Protein AF-A0A0C9RWZ1-F1 (afdb_monomer)

Structure (mmCIF, N/CA/C/O backbone):
data_AF-A0A0C9RWZ1-F1
#
_entry.id   AF-A0A0C9RWZ1-F1
#
loop_
_atom_site.group_PDB
_atom_site.id
_atom_site.type_symbol
_atom_site.label_atom_id
_atom_site.label_alt_id
_atom_site.label_comp_id
_atom_site.label_asym_id
_atom_site.label_entity_id
_atom_site.label_seq_id
_atom_site.pdbx_PDB_ins_code
_atom_site.Cartn_x
_atom_site.Cartn_y
_atom_site.Cartn_z
_atom_site.occupancy
_atom_site.B_iso_or_equiv
_atom_site.auth_seq_id
_atom_site.auth_comp_id
_atom_site.auth_asym_id
_atom_site.auth_atom_id
_atom_site.pdbx_PDB_model_num
ATOM 1 N N . MET A 1 1 ? 50.148 -58.249 26.134 1.00 42.62 1 MET A N 1
ATOM 2 C CA . MET A 1 1 ? 51.055 -57.182 25.662 1.00 42.62 1 MET A CA 1
ATOM 3 C C . MET A 1 1 ? 50.246 -56.204 24.824 1.00 42.62 1 MET A C 1
ATOM 5 O O . MET A 1 1 ? 49.734 -56.601 23.789 1.00 42.62 1 MET A O 1
ATOM 9 N N . LEU A 1 2 ? 50.064 -54.979 25.325 1.00 49.41 2 LEU A N 1
ATOM 10 C CA . LEU A 1 2 ? 49.638 -53.802 24.549 1.00 49.41 2 LEU A CA 1
ATOM 11 C C . LEU A 1 2 ? 50.792 -53.351 23.635 1.00 49.41 2 LEU A C 1
ATOM 13 O O . LEU A 1 2 ? 51.950 -53.615 23.965 1.00 49.41 2 LEU A O 1
ATOM 17 N N . PRO A 1 3 ? 50.482 -52.699 22.504 1.00 56.84 3 PRO A N 1
ATOM 18 C CA . PRO A 1 3 ? 50.651 -51.237 22.431 1.00 56.84 3 PRO A CA 1
ATOM 19 C C . PRO A 1 3 ? 49.445 -50.566 21.735 1.00 56.84 3 PRO A C 1
ATOM 21 O O . PRO A 1 3 ? 48.988 -51.017 20.693 1.00 56.84 3 PRO A O 1
ATOM 24 N N . THR A 1 4 ? 48.725 -49.623 22.354 1.00 51.47 4 THR A N 1
ATOM 25 C CA . THR A 1 4 ? 48.966 -48.160 22.380 1.00 51.47 4 THR A CA 1
ATOM 26 C C . THR A 1 4 ? 49.501 -47.560 21.077 1.00 51.47 4 THR A C 1
ATOM 28 O O . THR A 1 4 ? 50.686 -47.696 20.784 1.00 51.47 4 THR A O 1
ATOM 31 N N . GLY A 1 5 ? 48.672 -46.768 20.385 1.00 43.84 5 GLY A N 1
ATOM 32 C CA . GLY A 1 5 ? 49.186 -45.673 19.563 1.00 43.84 5 GLY A CA 1
ATOM 33 C C . GLY A 1 5 ? 48.305 -45.199 18.408 1.00 43.84 5 GLY A C 1
ATOM 34 O O . GLY A 1 5 ? 48.352 -45.753 17.320 1.00 43.84 5 GLY A O 1
ATOM 35 N N . SER A 1 6 ? 47.690 -44.037 18.633 1.00 47.69 6 SER A N 1
ATOM 36 C CA . SER A 1 6 ? 47.536 -42.932 17.673 1.00 47.69 6 SER A CA 1
ATOM 37 C C . SER A 1 6 ? 46.319 -42.880 16.736 1.00 47.69 6 SER A C 1
ATOM 39 O O . SER A 1 6 ? 46.060 -43.764 15.931 1.00 47.69 6 SER A O 1
ATOM 41 N N . GLY A 1 7 ? 45.651 -41.720 16.789 1.00 49.94 7 GLY A N 1
ATOM 42 C CA . GLY A 1 7 ? 45.161 -41.056 15.583 1.00 49.94 7 GLY A CA 1
ATOM 43 C C . GLY A 1 7 ? 43.663 -41.116 15.315 1.00 49.94 7 GLY A C 1
ATOM 44 O O . GLY A 1 7 ? 43.256 -41.573 14.254 1.00 49.94 7 GLY A O 1
ATOM 45 N N . GLY A 1 8 ? 42.837 -40.583 16.220 1.00 49.00 8 GLY A N 1
ATOM 46 C CA . GLY A 1 8 ? 41.469 -40.195 15.871 1.00 49.00 8 GLY A CA 1
ATOM 47 C C . GLY A 1 8 ? 41.484 -39.089 14.811 1.00 49.00 8 GLY A C 1
ATOM 48 O O . GLY A 1 8 ? 41.743 -37.928 15.123 1.00 49.00 8 GLY A O 1
ATOM 49 N N . LEU A 1 9 ? 41.227 -39.444 13.552 1.00 56.84 9 LEU A N 1
ATOM 50 C CA . LEU A 1 9 ? 41.041 -38.488 12.463 1.00 56.84 9 LEU A CA 1
ATOM 51 C C . LEU A 1 9 ? 39.559 -38.113 12.383 1.00 56.84 9 LEU A C 1
ATOM 53 O O . LEU A 1 9 ? 38.743 -38.790 11.763 1.00 56.84 9 LEU A O 1
ATOM 57 N N . SER A 1 10 ? 39.235 -37.016 13.064 1.00 54.75 10 SER A N 1
ATOM 58 C CA . SER A 1 10 ? 37.973 -36.288 12.945 1.00 54.75 10 SER A CA 1
ATOM 59 C C . SER A 1 10 ? 37.703 -35.897 11.480 1.00 54.75 10 SER A C 1
ATOM 61 O O . SER A 1 10 ? 38.563 -35.261 10.863 1.00 54.75 10 SER A O 1
ATOM 63 N N . PRO A 1 11 ? 36.521 -36.186 10.904 1.00 54.16 11 PRO A N 1
ATOM 64 C CA . PRO A 1 11 ? 36.208 -35.896 9.503 1.00 54.16 11 PRO A CA 1
ATOM 65 C C . PRO A 1 11 ? 35.682 -34.463 9.288 1.00 54.16 11 PRO A C 1
ATOM 67 O O .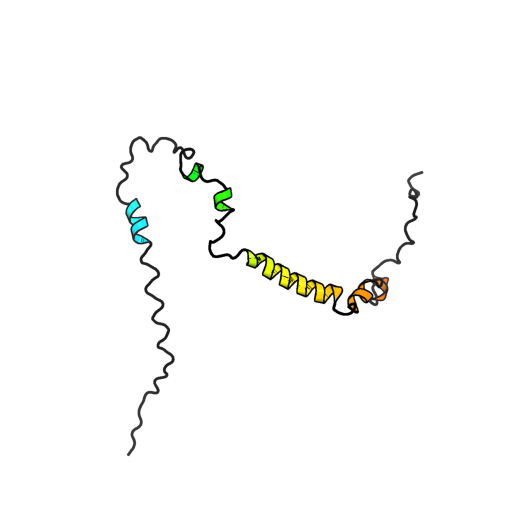 PRO A 1 11 ? 34.868 -34.220 8.404 1.00 54.16 11 PRO A O 1
ATOM 70 N N . THR A 1 12 ? 36.112 -33.491 10.097 1.00 55.56 12 THR A N 1
ATOM 71 C CA . THR A 1 12 ? 35.568 -32.116 10.089 1.00 55.56 12 THR A CA 1
ATOM 72 C C . THR A 1 12 ? 36.511 -31.050 9.530 1.00 55.56 12 THR A C 1
ATOM 74 O O . THR A 1 12 ? 36.187 -29.869 9.577 1.00 55.56 12 THR A O 1
ATOM 77 N N . PHE A 1 13 ? 37.649 -31.430 8.940 1.00 54.84 13 PHE A N 1
ATOM 78 C CA . PHE A 1 13 ? 38.645 -30.471 8.431 1.00 54.84 13 PHE A CA 1
ATOM 79 C C . PHE A 1 13 ? 38.988 -30.614 6.938 1.00 54.84 13 PHE A C 1
ATOM 81 O O . PHE A 1 13 ? 40.077 -30.242 6.507 1.00 54.84 13 PHE A O 1
ATOM 88 N N . LEU A 1 14 ? 38.056 -31.100 6.113 1.00 55.66 14 LEU A N 1
ATOM 89 C CA . LEU A 1 14 ? 38.233 -31.180 4.652 1.00 55.66 14 LEU A CA 1
ATOM 90 C C . LEU A 1 14 ? 37.073 -30.553 3.864 1.00 55.66 14 LEU A C 1
ATOM 92 O O . LEU A 1 14 ? 36.657 -31.071 2.836 1.00 55.66 14 LEU A O 1
ATOM 96 N N . LEU A 1 15 ? 36.560 -29.407 4.321 1.00 56.00 15 LEU A N 1
ATOM 97 C CA . LEU A 1 15 ? 35.528 -28.651 3.594 1.00 56.00 15 LEU A CA 1
ATOM 98 C C . LEU A 1 15 ? 35.805 -27.140 3.513 1.00 56.00 15 LEU A C 1
ATOM 100 O O . LEU A 1 15 ? 34.897 -26.344 3.318 1.00 56.00 15 LEU A O 1
ATOM 104 N N . LEU A 1 16 ? 37.074 -26.728 3.627 1.00 51.25 16 LEU A N 1
ATOM 105 C CA . LEU A 1 16 ? 37.464 -25.317 3.504 1.00 51.25 16 LEU A CA 1
ATOM 106 C C . LEU A 1 16 ? 38.759 -25.118 2.697 1.00 51.25 16 LEU A C 1
ATOM 108 O O . LEU A 1 16 ? 39.639 -24.350 3.072 1.00 51.25 16 LEU A O 1
ATOM 112 N N . ARG A 1 17 ? 38.906 -25.842 1.579 1.00 53.16 17 ARG A N 1
ATOM 113 C CA . ARG A 1 17 ? 40.008 -25.646 0.611 1.00 53.16 17 ARG A CA 1
ATOM 114 C C . ARG A 1 17 ? 39.571 -25.663 -0.860 1.00 53.16 17 ARG A C 1
ATOM 116 O O . ARG A 1 17 ? 40.392 -25.883 -1.742 1.00 53.16 17 ARG A O 1
ATOM 123 N N . THR A 1 18 ? 38.300 -25.387 -1.148 1.00 54.25 18 THR A N 1
ATOM 124 C CA . THR A 1 18 ? 37.787 -25.278 -2.532 1.00 54.25 18 THR A CA 1
ATOM 125 C C . THR A 1 18 ? 37.281 -23.882 -2.905 1.00 54.25 18 THR A C 1
ATOM 127 O O . THR A 1 18 ? 36.858 -23.671 -4.038 1.00 54.25 18 THR A O 1
ATOM 130 N N . LEU A 1 19 ? 37.406 -22.891 -2.018 1.00 56.81 19 LEU A N 1
ATOM 131 C CA . LEU A 1 19 ? 36.947 -21.515 -2.259 1.00 56.81 19 LEU A CA 1
ATOM 132 C C . LEU A 1 19 ? 38.060 -20.517 -2.630 1.00 56.81 19 LEU A C 1
ATOM 134 O O . LEU A 1 19 ? 37.915 -19.318 -2.424 1.00 56.81 19 LEU A O 1
ATOM 138 N N . SER A 1 20 ? 39.172 -20.972 -3.215 1.00 57.72 20 SER A N 1
ATOM 139 C CA . SER A 1 20 ? 40.270 -20.072 -3.609 1.00 57.72 20 SER A CA 1
ATOM 140 C C . SER A 1 20 ? 40.904 -20.409 -4.959 1.00 57.72 20 SER A C 1
ATOM 142 O O . SER A 1 20 ? 42.099 -20.673 -5.036 1.00 57.72 20 SER A O 1
ATOM 144 N N . ARG A 1 21 ? 40.138 -20.398 -6.062 1.00 55.22 21 ARG A N 1
ATOM 145 C CA . ARG A 1 21 ? 40.759 -20.453 -7.411 1.00 55.22 21 ARG A CA 1
ATOM 146 C C . ARG A 1 21 ? 39.929 -19.961 -8.601 1.00 55.22 21 ARG A C 1
ATOM 148 O O . ARG A 1 21 ? 40.268 -20.283 -9.734 1.00 55.22 21 ARG A O 1
ATOM 155 N N . ARG A 1 22 ? 38.861 -19.181 -8.399 1.00 54.16 22 ARG A N 1
ATOM 156 C CA . ARG A 1 22 ? 38.019 -18.702 -9.520 1.00 54.16 22 ARG A CA 1
ATOM 157 C C . ARG A 1 22 ? 37.595 -17.230 -9.453 1.00 54.16 22 ARG A C 1
ATOM 159 O O . ARG A 1 22 ? 36.577 -16.873 -10.026 1.00 54.16 22 ARG A O 1
ATOM 166 N N . ALA A 1 23 ? 38.374 -16.366 -8.801 1.00 52.41 23 ALA A N 1
ATOM 167 C CA . ALA A 1 23 ? 38.034 -14.939 -8.685 1.00 52.41 23 ALA A CA 1
ATOM 168 C C . ALA A 1 23 ? 39.036 -13.960 -9.335 1.00 52.41 23 ALA A C 1
ATOM 170 O O . ALA A 1 23 ? 38.810 -12.759 -9.284 1.00 52.41 23 ALA A O 1
ATOM 171 N N . ALA A 1 24 ? 40.121 -14.423 -9.970 1.00 52.84 24 ALA A N 1
ATOM 172 C CA . ALA A 1 24 ? 41.190 -13.527 -10.442 1.00 52.84 24 ALA A CA 1
ATOM 173 C C . ALA A 1 24 ? 41.669 -13.793 -11.884 1.00 52.84 24 ALA A C 1
ATOM 175 O O . ALA A 1 24 ? 42.849 -13.636 -12.174 1.00 52.84 24 ALA A O 1
ATOM 176 N N . ALA A 1 25 ? 40.786 -14.221 -12.796 1.00 55.28 25 ALA A N 1
ATOM 177 C CA . ALA A 1 25 ? 41.187 -14.569 -14.171 1.00 55.28 25 ALA A CA 1
ATOM 178 C C . ALA A 1 25 ? 40.359 -13.909 -15.291 1.00 55.28 25 ALA A C 1
ATOM 180 O O . ALA A 1 25 ? 40.427 -14.352 -16.432 1.00 55.28 25 ALA A O 1
ATOM 181 N N . THR A 1 26 ? 39.598 -12.847 -15.011 1.00 53.38 26 THR A N 1
ATOM 182 C CA . THR A 1 26 ? 38.802 -12.143 -16.043 1.00 53.38 26 THR A CA 1
ATOM 183 C C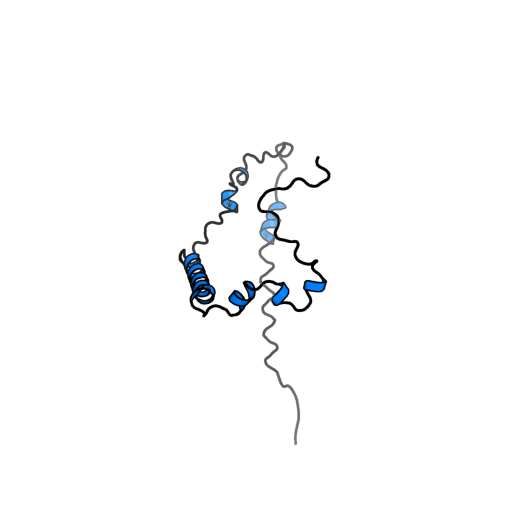 . THR A 1 26 ? 39.138 -10.661 -16.219 1.00 53.38 26 THR A C 1
ATOM 185 O O . THR A 1 26 ? 38.645 -10.052 -17.163 1.00 53.38 26 THR A O 1
ATOM 188 N N . LEU A 1 27 ? 40.018 -10.072 -15.398 1.00 52.97 27 LEU A N 1
ATOM 189 C CA . LEU A 1 27 ? 40.355 -8.638 -15.500 1.00 52.97 27 LEU A CA 1
ATOM 190 C C . LEU A 1 27 ? 41.577 -8.315 -16.377 1.00 52.97 27 LEU A C 1
ATOM 192 O O . LEU A 1 27 ? 41.776 -7.159 -16.744 1.00 52.97 27 LEU A O 1
ATOM 196 N N . LEU A 1 28 ? 42.379 -9.307 -16.766 1.00 53.03 28 LEU A N 1
ATOM 197 C CA . LEU A 1 28 ? 43.608 -9.065 -17.530 1.00 53.03 28 LEU A CA 1
ATOM 198 C C . LEU A 1 28 ? 43.412 -8.725 -19.026 1.00 53.03 28 LEU A C 1
ATOM 200 O O . LEU A 1 28 ? 44.120 -7.834 -19.500 1.00 53.03 28 LEU A O 1
ATOM 204 N N . PRO A 1 29 ? 42.450 -9.290 -19.792 1.00 53.81 29 PRO A N 1
ATOM 205 C CA . PRO A 1 29 ? 42.371 -8.976 -21.222 1.00 53.81 29 PRO A CA 1
ATOM 206 C C . PRO A 1 29 ? 41.808 -7.571 -21.509 1.00 53.81 2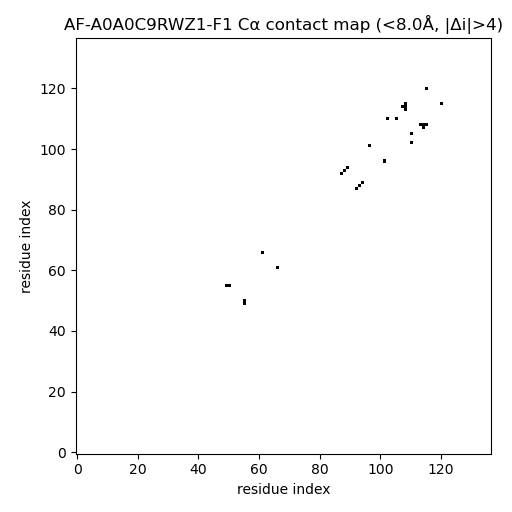9 PRO A C 1
ATOM 208 O O . PRO A 1 29 ? 42.032 -7.032 -22.592 1.00 53.81 29 PRO A O 1
ATOM 211 N N . ALA A 1 30 ? 41.111 -6.950 -20.549 1.00 54.41 30 ALA A N 1
ATOM 212 C CA . ALA A 1 30 ? 40.557 -5.602 -20.701 1.00 54.41 30 ALA A CA 1
ATOM 213 C C . ALA A 1 30 ? 41.607 -4.496 -20.480 1.00 54.41 30 ALA A C 1
ATOM 215 O O . ALA A 1 30 ? 41.576 -3.474 -21.163 1.00 54.41 30 ALA A O 1
ATOM 216 N N . LEU A 1 31 ? 42.573 -4.714 -19.579 1.00 54.94 31 LEU A N 1
ATOM 217 C CA . LEU A 1 31 ? 43.674 -3.773 -19.335 1.00 54.94 31 LEU A CA 1
ATOM 218 C C . LEU A 1 31 ? 44.788 -3.878 -20.388 1.00 54.94 31 LEU A C 1
ATOM 220 O O . LEU A 1 31 ? 45.380 -2.863 -20.752 1.00 54.94 31 LEU A O 1
ATOM 224 N N . GLN A 1 32 ? 45.025 -5.065 -20.958 1.00 54.25 32 GLN A N 1
ATOM 225 C CA . GLN A 1 32 ? 46.056 -5.260 -21.989 1.00 54.25 32 GLN A CA 1
ATOM 226 C C . GLN A 1 32 ? 45.754 -4.543 -23.314 1.00 54.25 32 GLN A C 1
ATOM 228 O O . GLN A 1 32 ? 46.680 -4.176 -24.034 1.00 54.25 32 GLN A O 1
ATOM 233 N N . ARG A 1 33 ? 44.479 -4.267 -23.624 1.00 53.00 33 ARG A N 1
ATOM 234 C CA . ARG A 1 33 ? 44.087 -3.533 -24.842 1.00 53.00 33 ARG A CA 1
ATOM 235 C C . ARG A 1 33 ? 44.397 -2.035 -24.798 1.00 53.00 33 ARG A C 1
ATOM 237 O O . ARG A 1 33 ? 44.343 -1.389 -25.836 1.00 53.00 33 ARG A O 1
ATOM 244 N N . ARG A 1 34 ? 44.717 -1.478 -23.623 1.00 55.38 34 ARG A N 1
ATOM 245 C CA . ARG A 1 34 ? 45.032 -0.048 -23.466 1.00 55.38 34 ARG A CA 1
ATOM 246 C C . ARG A 1 34 ? 46.519 0.269 -23.634 1.00 55.38 34 ARG A C 1
ATOM 248 O O . ARG A 1 34 ? 46.856 1.414 -23.899 1.00 55.38 34 ARG A O 1
ATOM 255 N N . ALA A 1 35 ? 47.394 -0.728 -23.489 1.00 55.50 35 ALA A N 1
ATOM 256 C CA . ALA A 1 35 ? 48.844 -0.545 -23.570 1.00 55.50 35 ALA A CA 1
ATOM 257 C C . ALA A 1 35 ? 49.404 -0.677 -24.999 1.00 55.50 35 ALA A C 1
ATOM 259 O O . ALA A 1 35 ? 50.528 -0.255 -25.256 1.00 55.50 35 ALA A O 1
ATOM 260 N N . ALA A 1 36 ? 48.635 -1.235 -25.938 1.00 54.53 36 ALA A N 1
ATOM 261 C CA . ALA A 1 36 ? 49.062 -1.427 -27.319 1.00 54.53 36 ALA A CA 1
ATOM 262 C C . ALA A 1 36 ? 48.253 -0.542 -28.280 1.00 54.53 36 ALA A C 1
ATOM 264 O O . ALA A 1 36 ? 47.169 -0.913 -28.719 1.00 54.53 36 ALA A O 1
ATOM 265 N N . GLY A 1 37 ? 48.833 0.604 -28.643 1.00 52.06 37 GLY A N 1
ATOM 266 C CA . GLY A 1 37 ? 48.623 1.208 -29.959 1.00 52.06 37 GLY A CA 1
ATOM 267 C C . GLY A 1 37 ? 47.453 2.179 -30.106 1.00 52.06 37 GLY A C 1
ATOM 268 O O . GLY A 1 37 ? 46.487 1.887 -30.801 1.00 52.06 37 GLY A O 1
ATOM 269 N N . GLY A 1 38 ? 47.613 3.390 -29.579 1.00 48.66 38 GLY A N 1
ATOM 270 C CA . GLY A 1 38 ? 47.062 4.587 -30.211 1.00 48.66 38 GLY A CA 1
ATOM 271 C C . GLY A 1 38 ? 48.233 5.478 -30.603 1.00 48.66 38 GLY A C 1
ATOM 272 O O . GLY A 1 38 ? 48.886 6.032 -29.725 1.00 48.66 38 GLY A O 1
ATOM 273 N N . LYS A 1 39 ? 48.559 5.585 -31.897 1.00 52.66 39 LYS A N 1
ATOM 274 C CA . LYS A 1 39 ? 49.365 6.724 -32.357 1.00 52.66 39 LYS A CA 1
ATOM 275 C C . LYS A 1 39 ? 48.506 7.952 -32.078 1.00 52.66 39 LYS A C 1
ATOM 277 O O . LYS A 1 39 ? 47.430 8.028 -32.660 1.00 52.66 39 LYS A O 1
ATOM 282 N N . ALA A 1 40 ? 48.959 8.840 -31.194 1.00 54.12 40 ALA A N 1
ATOM 283 C CA . ALA A 1 40 ? 48.318 10.132 -30.996 1.00 54.12 40 ALA A CA 1
ATOM 284 C C . ALA A 1 40 ? 48.380 10.881 -32.332 1.00 54.12 40 ALA A C 1
ATOM 286 O O . ALA A 1 40 ? 49.428 11.385 -32.739 1.00 54.12 40 ALA A O 1
ATOM 287 N N . SER A 1 41 ? 47.297 10.806 -33.092 1.00 60.91 41 SER A N 1
ATOM 288 C CA . SER A 1 41 ? 47.124 11.575 -34.315 1.00 60.91 41 SER A CA 1
ATOM 289 C C . SER A 1 41 ? 46.808 13.012 -33.918 1.00 60.91 41 SER A C 1
ATOM 291 O O . SER A 1 41 ? 46.202 13.238 -32.876 1.00 60.91 41 SER A O 1
ATOM 293 N N . ALA A 1 42 ? 47.144 13.988 -34.762 1.00 62.25 42 ALA A N 1
ATOM 294 C CA . ALA A 1 42 ? 46.827 15.411 -34.552 1.00 62.25 42 ALA A CA 1
ATOM 295 C C . ALA A 1 42 ? 45.314 15.717 -34.352 1.00 62.25 42 ALA A C 1
ATOM 297 O O . ALA A 1 42 ? 44.918 16.857 -34.126 1.00 62.25 42 ALA A O 1
ATOM 298 N N . GLU A 1 43 ? 44.460 14.695 -34.437 1.00 62.78 43 GLU A N 1
ATOM 299 C CA . GLU A 1 43 ? 43.043 14.678 -34.075 1.00 62.78 43 GLU A CA 1
ATOM 300 C C . GLU A 1 43 ? 42.806 14.751 -32.544 1.00 62.78 43 GLU A C 1
ATOM 302 O O . GLU A 1 43 ? 41.754 15.230 -32.128 1.00 62.78 43 GLU A O 1
ATOM 307 N N . ASP A 1 44 ? 43.762 14.313 -31.708 1.00 66.44 44 ASP A N 1
ATOM 308 C CA . ASP A 1 44 ? 43.621 14.220 -30.239 1.00 66.44 44 ASP A CA 1
ATOM 309 C C . ASP A 1 44 ? 43.808 15.564 -29.502 1.00 66.44 44 ASP A C 1
ATOM 311 O O . ASP A 1 44 ? 43.413 15.697 -28.345 1.00 66.44 44 ASP A O 1
ATOM 315 N N . GLU A 1 45 ? 44.380 16.583 -30.157 1.00 73.81 45 GLU A N 1
ATOM 316 C CA . GLU A 1 45 ? 44.476 17.952 -29.613 1.00 73.81 45 GLU A CA 1
ATOM 317 C C . GLU A 1 45 ? 43.160 18.736 -29.738 1.00 73.81 45 GLU A C 1
ATOM 319 O O . GLU A 1 45 ? 43.003 19.807 -29.145 1.00 73.81 45 GLU A O 1
ATOM 324 N N . LYS A 1 46 ? 42.187 18.220 -30.500 1.00 80.62 46 LYS A N 1
ATOM 325 C CA . LYS A 1 46 ? 40.874 18.854 -30.637 1.00 80.62 46 LYS A CA 1
ATOM 326 C C . LYS A 1 46 ? 39.966 18.456 -29.467 1.00 80.62 46 LYS A C 1
ATOM 328 O O . LYS A 1 46 ? 39.996 17.307 -29.027 1.00 80.62 46 LYS A O 1
ATOM 333 N N . PRO A 1 47 ? 39.103 19.366 -28.977 1.00 82.12 47 PRO A N 1
ATOM 334 C CA . PRO A 1 47 ? 38.126 19.033 -27.948 1.00 82.12 47 PRO A CA 1
ATOM 335 C C . PRO A 1 47 ? 37.266 17.835 -28.363 1.00 82.12 47 PRO A C 1
ATOM 337 O O . PRO A 1 47 ? 36.627 17.850 -29.416 1.00 82.12 47 PRO A O 1
ATOM 340 N N . VAL A 1 48 ? 37.233 16.800 -27.520 1.00 77.69 48 VAL A N 1
ATOM 341 C CA . VAL A 1 48 ? 36.431 15.596 -27.765 1.00 77.69 48 VAL A CA 1
ATOM 342 C C . VAL A 1 48 ? 34.946 15.959 -27.720 1.00 77.69 48 VAL A C 1
ATOM 344 O O . VAL A 1 48 ? 34.422 16.397 -26.694 1.00 77.69 48 VAL A O 1
ATOM 347 N N . VAL A 1 49 ? 34.253 15.771 -28.842 1.00 82.00 49 VAL A N 1
ATOM 348 C CA . VAL A 1 49 ? 32.822 16.063 -28.966 1.00 82.00 49 VAL A CA 1
ATOM 349 C C . VAL A 1 49 ? 32.011 14.875 -28.447 1.00 82.00 49 VAL A C 1
ATOM 351 O O . VAL A 1 49 ? 31.897 13.842 -29.101 1.00 82.00 49 VAL A O 1
ATOM 354 N N . TYR A 1 50 ? 31.418 15.023 -27.261 1.00 79.31 50 TYR A N 1
ATOM 355 C CA . TYR A 1 50 ? 30.624 13.963 -26.621 1.00 79.31 50 TYR A CA 1
ATOM 356 C C . TYR A 1 50 ? 29.177 13.864 -27.131 1.00 79.31 50 TYR A C 1
ATOM 358 O O . TYR A 1 50 ? 28.526 12.841 -26.911 1.00 79.31 50 TYR A O 1
ATOM 366 N N . SER A 1 51 ? 28.672 14.887 -27.830 1.00 83.25 51 SER A N 1
ATOM 367 C CA . SER A 1 51 ? 27.278 14.968 -28.300 1.00 83.25 51 SER A CA 1
ATOM 368 C C . SER A 1 51 ? 26.929 13.964 -29.401 1.00 83.25 51 SER A C 1
ATOM 370 O O . SER A 1 51 ? 25.760 13.638 -29.585 1.00 83.25 51 SER A O 1
ATOM 372 N N . THR A 1 52 ? 27.927 13.438 -30.110 1.00 84.56 52 THR A N 1
ATOM 373 C CA . THR A 1 52 ? 27.755 12.423 -31.161 1.00 84.56 52 THR A CA 1
ATOM 374 C C . THR A 1 52 ? 27.989 10.998 -30.656 1.00 84.56 52 THR A C 1
ATOM 376 O O . THR A 1 52 ? 27.878 10.037 -31.417 1.00 84.56 52 THR A O 1
ATOM 379 N N . SER A 1 53 ? 28.318 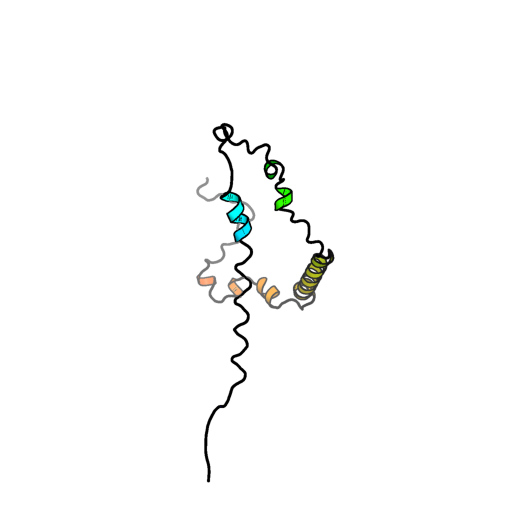10.834 -29.372 1.00 84.81 53 SER A N 1
ATOM 380 C CA . SER A 1 53 ? 28.591 9.520 -28.796 1.00 84.81 53 SER A CA 1
ATOM 381 C C . SER A 1 53 ? 27.315 8.685 -28.649 1.00 84.81 53 SER A C 1
ATOM 383 O O . SER A 1 53 ? 26.215 9.204 -28.456 1.00 84.81 53 SER A O 1
ATOM 385 N N . LYS A 1 54 ? 27.464 7.355 -28.637 1.00 80.00 54 LYS A N 1
ATOM 386 C CA . LYS A 1 54 ? 26.359 6.435 -28.305 1.00 80.00 54 LYS A CA 1
ATOM 387 C C . LYS A 1 54 ? 25.764 6.703 -26.917 1.00 80.00 54 LYS A C 1
ATOM 389 O O . LYS A 1 54 ? 24.588 6.435 -26.702 1.00 80.00 54 LYS A O 1
ATOM 394 N N . ALA A 1 55 ? 26.555 7.255 -25.996 1.00 80.00 55 ALA A N 1
ATOM 395 C CA . ALA A 1 55 ? 26.082 7.647 -24.673 1.00 80.00 55 ALA A CA 1
ATOM 396 C C . ALA A 1 55 ? 25.140 8.861 -24.731 1.00 80.00 55 ALA A C 1
ATOM 398 O O . ALA A 1 55 ? 24.192 8.922 -23.957 1.00 80.00 55 ALA A O 1
ATOM 399 N N . ALA A 1 56 ? 25.334 9.784 -25.681 1.00 83.06 56 ALA A N 1
ATOM 400 C CA . ALA A 1 56 ? 24.441 10.929 -25.869 1.00 83.06 56 ALA A CA 1
ATOM 401 C C . ALA A 1 56 ? 23.044 10.525 -26.379 1.00 83.06 56 ALA A C 1
ATOM 403 O O . ALA A 1 56 ? 22.070 11.232 -26.139 1.00 83.06 56 ALA A O 1
ATOM 404 N N . GLN A 1 57 ? 22.927 9.372 -27.047 1.00 85.25 57 GLN A N 1
ATOM 405 C CA . GLN A 1 57 ? 21.640 8.809 -27.474 1.00 85.25 57 GLN A CA 1
ATOM 406 C C . GLN A 1 57 ? 20.916 8.032 -26.358 1.00 85.25 57 GLN A C 1
ATOM 408 O O . GLN A 1 57 ? 19.752 7.656 -26.527 1.00 85.25 57 GLN A O 1
ATOM 413 N N . TRP A 1 58 ? 21.577 7.780 -25.223 1.00 82.00 58 TRP A N 1
ATOM 414 C CA . TRP A 1 58 ? 20.995 7.038 -24.111 1.00 82.00 58 TRP A CA 1
ATOM 415 C C . TRP A 1 58 ? 19.962 7.896 -23.380 1.00 82.00 58 TRP A C 1
ATOM 417 O O . TRP A 1 58 ? 20.287 8.897 -22.741 1.00 82.00 58 TRP A O 1
ATOM 427 N N . LYS A 1 59 ? 18.689 7.504 -23.456 1.00 83.25 59 LYS A N 1
ATOM 428 C CA . LYS A 1 59 ? 17.621 8.200 -22.731 1.00 83.25 59 LYS A CA 1
ATOM 429 C C . LYS A 1 59 ? 17.650 7.798 -21.262 1.00 83.25 59 LYS A C 1
ATOM 431 O O . LYS A 1 59 ? 17.743 6.614 -20.953 1.00 83.25 59 LYS A O 1
ATOM 436 N N . ALA A 1 60 ? 17.459 8.760 -20.359 1.00 79.88 60 ALA A N 1
ATOM 437 C CA . ALA A 1 60 ? 17.354 8.502 -18.919 1.00 79.88 60 ALA A CA 1
ATOM 438 C C . ALA A 1 60 ? 16.296 7.430 -18.586 1.00 79.88 60 ALA A C 1
ATOM 440 O O . ALA A 1 60 ? 16.494 6.605 -17.695 1.00 79.88 60 ALA A O 1
ATOM 441 N N . GLU A 1 61 ? 15.211 7.380 -19.362 1.00 77.88 61 GLU A N 1
ATOM 442 C CA . GLU A 1 61 ? 14.169 6.355 -19.258 1.00 77.88 61 GLU A CA 1
ATOM 443 C C . GLU A 1 61 ? 14.713 4.923 -19.353 1.00 77.88 61 GLU A C 1
ATOM 445 O O . GLU A 1 61 ? 14.171 4.041 -18.698 1.00 77.88 61 GLU A O 1
ATOM 450 N N . GLN A 1 62 ? 15.790 4.690 -20.109 1.00 74.69 62 GLN A N 1
ATOM 451 C CA . GLN A 1 62 ? 16.411 3.371 -20.280 1.00 74.69 62 GLN A CA 1
ATOM 452 C C . GLN A 1 62 ? 17.223 2.944 -19.047 1.00 74.69 62 GLN A C 1
ATOM 454 O O . GLN A 1 62 ? 17.395 1.752 -18.814 1.00 74.69 62 GLN A O 1
ATOM 459 N N . SER A 1 63 ? 17.692 3.898 -18.235 1.00 77.69 63 SER A N 1
ATOM 460 C CA . SER A 1 63 ? 18.348 3.613 -16.950 1.00 77.69 63 SER A CA 1
ATOM 461 C C . SER A 1 63 ? 17.334 3.382 -15.832 1.00 77.69 63 SER A C 1
ATOM 463 O O . SER A 1 63 ? 17.512 2.493 -15.004 1.00 77.69 63 SER A O 1
ATOM 465 N N . PHE A 1 64 ? 16.272 4.194 -15.791 1.00 72.81 64 PHE A N 1
ATOM 466 C CA . PHE A 1 64 ? 15.271 4.136 -14.721 1.00 72.81 64 PHE A CA 1
ATOM 467 C C . PHE A 1 64 ? 14.240 3.027 -14.929 1.00 72.81 64 PHE A C 1
ATOM 469 O O . PHE A 1 64 ? 13.776 2.426 -13.962 1.00 72.81 64 PHE A O 1
ATOM 476 N N . ARG A 1 65 ? 13.891 2.717 -16.180 1.00 66.88 65 ARG A N 1
ATOM 477 C CA . ARG A 1 65 ? 13.108 1.534 -16.531 1.00 66.88 65 ARG A CA 1
ATOM 478 C C . ARG A 1 65 ? 14.079 0.449 -16.961 1.00 66.88 65 ARG A C 1
ATOM 480 O O . ARG A 1 65 ? 14.240 0.194 -18.151 1.00 66.88 65 ARG A O 1
ATOM 487 N N . SER A 1 66 ? 14.709 -0.204 -15.984 1.00 60.88 66 SER A N 1
ATOM 488 C CA . SER A 1 66 ? 15.223 -1.552 -16.229 1.00 60.88 66 SER A CA 1
ATOM 489 C C . SER A 1 66 ? 14.084 -2.328 -16.885 1.00 60.88 66 SER A C 1
ATOM 491 O O . SER A 1 66 ? 12.972 -2.343 -16.340 1.00 60.88 66 SER A O 1
ATOM 493 N N . ALA A 1 67 ? 14.311 -2.852 -18.094 1.00 64.50 67 ALA A N 1
ATOM 494 C CA . ALA A 1 67 ? 13.350 -3.717 -18.762 1.00 64.50 67 ALA A CA 1
ATOM 495 C C . ALA A 1 67 ? 12.876 -4.712 -17.707 1.00 64.50 67 ALA A C 1
ATOM 497 O O . ALA A 1 67 ? 13.726 -5.366 -17.095 1.00 64.50 67 ALA A O 1
ATOM 498 N N . ARG A 1 68 ? 11.563 -4.720 -17.408 1.00 63.09 6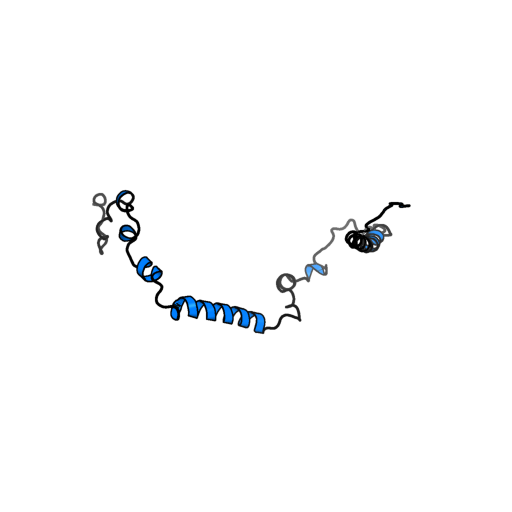8 ARG A N 1
ATOM 499 C CA . ARG A 1 68 ? 10.987 -5.606 -16.388 1.00 63.09 68 ARG A CA 1
ATOM 500 C C . ARG A 1 68 ? 11.669 -6.959 -16.590 1.00 63.09 68 ARG A C 1
ATOM 502 O O . ARG A 1 68 ? 11.597 -7.449 -17.721 1.00 63.09 68 ARG A O 1
ATOM 509 N N . PRO A 1 69 ? 12.399 -7.495 -15.592 1.00 67.81 69 PRO A N 1
ATOM 510 C CA . PRO A 1 69 ? 13.106 -8.746 -15.788 1.00 67.81 69 PRO A CA 1
ATOM 511 C C . PRO A 1 69 ? 12.082 -9.726 -16.343 1.00 67.81 69 PRO A C 1
ATOM 513 O O . PRO A 1 69 ? 10.975 -9.801 -15.804 1.00 67.81 69 PRO A O 1
ATOM 516 N N . ALA A 1 70 ? 12.403 -10.386 -17.458 1.00 68.75 70 ALA A N 1
ATOM 517 C CA . ALA A 1 70 ? 11.449 -11.229 -18.186 1.00 68.75 70 ALA A CA 1
ATOM 518 C C . ALA A 1 70 ? 10.801 -12.307 -17.290 1.00 68.75 70 ALA A C 1
ATOM 520 O O . ALA A 1 70 ? 9.766 -12.862 -17.635 1.00 68.75 70 ALA A O 1
ATOM 521 N N . ASP A 1 71 ? 11.407 -12.547 -16.129 1.00 76.25 71 ASP A N 1
ATOM 522 C CA . ASP A 1 71 ? 11.059 -13.536 -15.122 1.00 76.25 71 ASP A CA 1
ATOM 523 C C . ASP A 1 71 ? 10.106 -13.034 -14.014 1.00 76.25 71 ASP A C 1
ATOM 525 O O . ASP A 1 71 ? 9.853 -13.744 -13.046 1.00 76.25 71 ASP A O 1
ATOM 529 N N . VAL A 1 72 ? 9.590 -11.799 -14.095 1.00 78.38 72 VAL A N 1
ATOM 530 C CA . VAL A 1 72 ? 8.670 -11.257 -13.076 1.00 78.38 72 VAL A CA 1
ATOM 531 C C . VAL A 1 72 ? 7.212 -11.452 -13.509 1.00 78.38 72 VAL A C 1
ATOM 533 O O . VAL A 1 72 ? 6.742 -10.718 -14.387 1.00 78.38 72 VAL A O 1
ATOM 536 N N . PRO A 1 73 ? 6.456 -12.379 -12.887 1.00 83.19 73 PRO A N 1
ATOM 537 C CA . PRO A 1 73 ? 5.045 -12.560 -13.197 1.00 83.19 73 PRO A CA 1
ATOM 538 C C . PRO A 1 73 ? 4.232 -11.342 -12.743 1.00 83.19 73 PRO A C 1
ATOM 540 O O . PRO A 1 73 ? 4.387 -10.836 -11.632 1.00 83.19 73 PRO A O 1
ATOM 543 N N . GLU A 1 74 ? 3.297 -10.891 -13.581 1.00 81.25 74 GLU A N 1
ATOM 544 C CA . GLU A 1 74 ? 2.480 -9.695 -13.306 1.00 81.25 74 GLU A CA 1
ATOM 545 C C . GLU A 1 74 ? 1.596 -9.844 -12.056 1.00 81.25 74 GLU A C 1
ATOM 547 O O . GLU 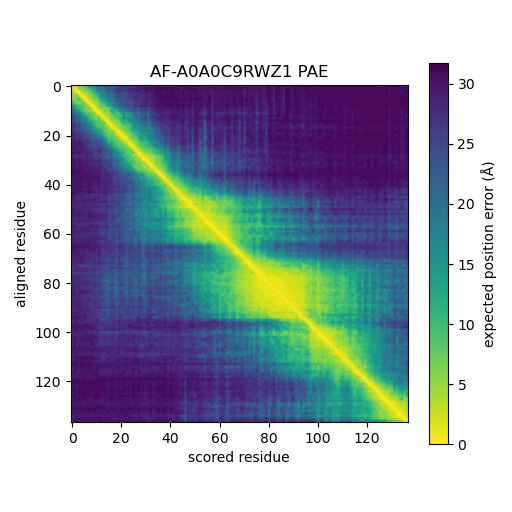A 1 74 ? 1.261 -8.863 -11.387 1.00 81.25 74 GLU A O 1
ATOM 552 N N . VAL A 1 75 ? 1.265 -11.091 -11.710 1.00 88.94 75 VAL A N 1
ATOM 553 C CA . VAL A 1 75 ? 0.459 -11.462 -10.540 1.00 88.94 75 VAL A CA 1
ATOM 554 C C . VAL A 1 75 ? 1.210 -11.219 -9.227 1.00 88.94 75 VAL A C 1
ATOM 556 O O . VAL A 1 75 ? 0.568 -11.074 -8.191 1.00 88.94 75 VAL A O 1
ATOM 559 N N . GLN A 1 76 ? 2.545 -11.089 -9.241 1.00 87.81 76 GLN A N 1
ATOM 560 C CA . GLN A 1 76 ? 3.341 -10.881 -8.025 1.00 87.81 76 GLN A CA 1
ATOM 561 C C . GLN A 1 76 ? 2.850 -9.674 -7.217 1.00 87.81 76 GLN A C 1
ATOM 563 O O . GLN A 1 76 ? 2.657 -9.769 -6.006 1.00 87.81 76 GLN A O 1
ATOM 568 N N . ARG A 1 77 ? 2.582 -8.547 -7.890 1.00 89.94 77 ARG A N 1
ATOM 569 C CA . ARG A 1 77 ? 2.074 -7.335 -7.233 1.00 89.94 77 ARG A CA 1
ATOM 570 C C . ARG A 1 77 ? 0.701 -7.574 -6.602 1.00 89.94 77 ARG A C 1
ATOM 572 O O . ARG A 1 77 ? 0.470 -7.161 -5.469 1.00 89.94 77 ARG A O 1
ATOM 579 N N . TRP A 1 78 ? -0.194 -8.239 -7.326 1.00 95.12 78 TRP A N 1
ATOM 580 C CA . TRP A 1 78 ? -1.555 -8.510 -6.869 1.00 95.12 78 TRP A CA 1
ATOM 581 C C . TRP A 1 78 ? -1.596 -9.515 -5.722 1.00 95.12 78 TRP A C 1
ATOM 583 O O . TRP A 1 78 ? -2.365 -9.321 -4.791 1.00 95.12 78 TRP A O 1
ATOM 593 N N . SER A 1 79 ? -0.728 -10.529 -5.731 1.00 95.19 79 SER A N 1
ATOM 594 C CA . SER A 1 79 ? -0.622 -11.509 -4.647 1.00 95.19 79 SER A CA 1
ATOM 595 C C . SER A 1 79 ? -0.185 -10.866 -3.332 1.00 95.19 79 SER A C 1
ATOM 597 O O . SER A 1 79 ? -0.741 -11.188 -2.285 1.00 95.19 79 SER A O 1
ATOM 599 N N . VAL A 1 80 ? 0.794 -9.957 -3.378 1.00 94.81 80 VAL A N 1
ATOM 600 C CA . VAL A 1 80 ? 1.269 -9.236 -2.185 1.00 94.81 80 VAL A CA 1
ATOM 601 C C . VAL A 1 80 ? 0.213 -8.249 -1.688 1.00 94.81 80 VAL A C 1
ATOM 603 O O . VAL A 1 80 ? -0.020 -8.141 -0.490 1.00 94.81 80 VAL A O 1
ATOM 606 N N . LEU A 1 81 ? -0.465 -7.548 -2.600 1.00 96.56 81 LEU A N 1
ATOM 607 C CA . LEU A 1 81 ? -1.581 -6.673 -2.237 1.00 96.56 81 LEU A CA 1
ATOM 608 C C . LEU A 1 81 ? -2.729 -7.460 -1.601 1.00 96.56 81 LEU A C 1
ATOM 610 O O . LEU A 1 81 ? -3.259 -7.033 -0.583 1.00 96.56 81 LEU A O 1
ATOM 614 N N . ALA A 1 82 ? -3.086 -8.614 -2.162 1.00 96.81 82 ALA A N 1
ATOM 615 C CA . ALA A 1 82 ? -4.169 -9.446 -1.657 1.00 96.81 82 ALA A CA 1
ATOM 616 C C . ALA A 1 82 ? -3.894 -9.952 -0.235 1.00 96.81 82 ALA A C 1
ATOM 618 O O . ALA A 1 82 ? -4.792 -9.906 0.603 1.00 96.81 82 ALA A O 1
ATOM 619 N N . SER A 1 83 ? -2.662 -10.377 0.070 1.00 96.50 83 SER A N 1
ATOM 620 C CA . SER A 1 83 ? -2.308 -10.801 1.429 1.00 96.50 83 SER A CA 1
ATOM 621 C C . SER A 1 83 ? -2.331 -9.635 2.418 1.00 96.50 83 SER A C 1
ATOM 623 O O . SER A 1 83 ? -2.875 -9.775 3.512 1.00 96.50 83 SER A O 1
ATOM 625 N N . LEU A 1 84 ? -1.819 -8.465 2.025 1.00 96.38 84 LEU A N 1
ATOM 626 C CA . LEU A 1 84 ? -1.851 -7.270 2.867 1.00 96.38 84 LEU A CA 1
ATOM 627 C C . LEU A 1 84 ? -3.291 -6.821 3.157 1.00 96.38 84 LEU A C 1
ATOM 629 O O . LEU A 1 84 ? -3.626 -6.521 4.299 1.00 96.38 84 LEU A O 1
ATOM 633 N N . VAL A 1 85 ? -4.152 -6.818 2.135 1.00 96.69 85 VAL A N 1
ATOM 634 C CA . VAL A 1 85 ? -5.574 -6.468 2.256 1.00 96.69 85 VAL A CA 1
ATOM 635 C C . VAL A 1 85 ? -6.304 -7.472 3.140 1.00 96.69 85 VAL A C 1
ATOM 637 O O . VAL A 1 85 ? -7.055 -7.056 4.014 1.00 96.69 85 VAL A O 1
ATOM 640 N N . ALA A 1 86 ? -6.058 -8.773 2.974 1.00 95.38 86 ALA A N 1
ATOM 641 C CA . ALA A 1 86 ? -6.648 -9.795 3.834 1.00 95.38 86 ALA A CA 1
ATOM 642 C C . ALA A 1 86 ? -6.268 -9.581 5.309 1.00 95.38 86 ALA A C 1
ATOM 644 O O . ALA A 1 86 ? -7.136 -9.638 6.181 1.00 95.38 86 ALA A O 1
ATOM 645 N N . PHE A 1 87 ? -5.001 -9.253 5.591 1.00 93.31 87 PHE A N 1
ATOM 646 C CA . PHE A 1 87 ? -4.579 -8.898 6.946 1.00 93.31 87 PHE A CA 1
ATOM 647 C C . PHE A 1 87 ? -5.233 -7.609 7.442 1.00 93.31 87 PHE A C 1
ATOM 649 O O . PHE A 1 87 ? -5.712 -7.583 8.571 1.00 93.31 87 PHE A O 1
ATOM 656 N N . MET A 1 88 ? -5.314 -6.558 6.624 1.00 90.38 88 MET A N 1
ATOM 657 C CA . MET A 1 88 ? -5.983 -5.316 7.025 1.00 90.38 88 MET A CA 1
ATOM 658 C C . MET A 1 88 ? -7.464 -5.532 7.329 1.00 90.38 88 MET A C 1
ATOM 660 O O . MET A 1 88 ? -7.946 -5.053 8.346 1.00 90.38 88 MET A O 1
ATOM 664 N N . VAL A 1 89 ? -8.185 -6.290 6.502 1.00 91.75 89 VAL A N 1
ATOM 665 C CA . VAL A 1 89 ? -9.597 -6.614 6.753 1.00 91.75 89 VAL A CA 1
ATOM 666 C C . VAL A 1 89 ? -9.746 -7.399 8.058 1.00 91.75 89 VAL A C 1
ATOM 668 O O . VAL A 1 89 ? -10.629 -7.091 8.858 1.00 91.75 89 VAL A O 1
ATOM 671 N N . TYR A 1 90 ? -8.859 -8.362 8.317 1.00 88.44 90 TYR A N 1
ATOM 672 C CA . TYR A 1 90 ? -8.849 -9.097 9.580 1.00 88.44 90 TYR A CA 1
ATOM 673 C C . TYR A 1 90 ? -8.607 -8.176 10.786 1.00 88.44 90 TYR A C 1
ATOM 675 O O . TYR A 1 90 ? -9.366 -8.232 11.746 1.00 88.44 90 TYR A O 1
ATOM 683 N N . PHE A 1 91 ? -7.593 -7.307 10.740 1.00 81.94 91 PHE A N 1
ATOM 684 C CA . PHE A 1 91 ? -7.228 -6.452 11.876 1.00 81.94 91 PHE A CA 1
ATOM 685 C C . PHE A 1 91 ? -8.166 -5.265 12.098 1.00 81.94 91 PHE A C 1
ATOM 687 O O . PHE A 1 91 ? -8.343 -4.863 13.243 1.00 81.94 91 PHE A O 1
ATOM 694 N N . CYS A 1 92 ? -8.722 -4.690 11.033 1.00 80.88 92 CYS A N 1
ATOM 695 C CA . CYS A 1 92 ? -9.513 -3.464 11.110 1.00 80.88 92 CYS A CA 1
ATOM 696 C C . CYS A 1 92 ? -11.023 -3.712 11.200 1.00 80.88 92 CYS A C 1
ATOM 698 O O . CYS A 1 92 ? -11.728 -2.824 11.660 1.00 80.88 92 CYS A O 1
ATO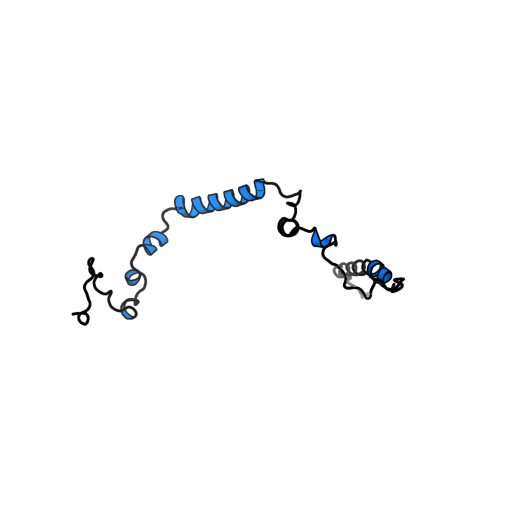M 700 N N . ILE A 1 93 ? -11.527 -4.850 10.703 1.00 77.88 93 ILE A N 1
ATOM 701 C CA . ILE A 1 93 ? -12.977 -5.081 10.562 1.00 77.88 93 ILE A CA 1
ATOM 702 C C . ILE A 1 93 ? -13.427 -6.360 11.267 1.00 77.88 93 ILE A C 1
ATOM 704 O O . ILE A 1 93 ? -14.429 -6.348 11.971 1.00 77.88 93 ILE A O 1
ATOM 708 N N . LEU A 1 94 ? -12.743 -7.483 11.015 1.00 77.31 94 LEU A N 1
ATOM 709 C CA . LEU A 1 94 ? -13.248 -8.805 11.404 1.00 77.31 94 LEU A CA 1
ATOM 710 C C . LEU A 1 94 ? -12.856 -9.222 12.827 1.00 77.31 94 LEU A C 1
ATOM 712 O O . LEU A 1 94 ? -13.542 -10.036 13.442 1.00 77.31 94 LEU A O 1
ATOM 716 N N . ARG A 1 95 ? -11.752 -8.686 13.346 1.00 77.75 95 ARG A N 1
ATOM 717 C CA . ARG A 1 95 ? -11.418 -8.761 14.765 1.00 77.75 95 ARG A CA 1
ATOM 718 C C . ARG A 1 95 ? -12.400 -7.863 15.518 1.00 77.75 95 ARG A C 1
ATOM 720 O O . ARG A 1 95 ? -12.581 -6.721 15.108 1.00 77.75 95 ARG A O 1
ATOM 727 N N . GLU A 1 96 ? -13.023 -8.389 16.578 1.00 69.50 96 GLU A N 1
ATOM 728 C CA . GLU A 1 96 ? -13.881 -7.603 17.481 1.00 69.50 96 GLU A CA 1
ATOM 729 C C . GLU A 1 96 ? -13.223 -6.254 17.800 1.00 69.50 96 GLU A C 1
ATOM 731 O O . GLU A 1 96 ? -11.993 -6.194 17.923 1.00 69.50 96 GLU A O 1
ATOM 736 N N . GLU A 1 97 ? -14.043 -5.195 17.866 1.00 60.62 97 GLU A N 1
ATOM 737 C CA . GLU A 1 97 ? -13.622 -3.815 18.125 1.00 60.62 97 GLU A CA 1
ATOM 738 C C . GLU A 1 97 ? -12.527 -3.822 19.193 1.00 60.62 97 GLU A C 1
ATOM 740 O O . GLU A 1 97 ? -12.726 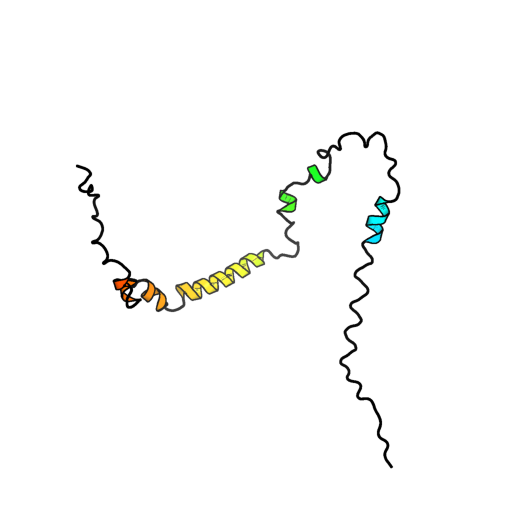-4.290 20.313 1.00 60.62 97 GLU A O 1
ATOM 745 N N . ASN A 1 98 ? -11.317 -3.429 18.797 1.00 62.16 98 ASN A N 1
ATOM 746 C CA . ASN A 1 98 ? -10.164 -3.570 19.668 1.00 62.16 98 ASN A CA 1
ATOM 747 C C . ASN A 1 98 ? -10.442 -2.702 20.908 1.00 62.16 98 ASN A C 1
ATOM 749 O O . ASN A 1 98 ? -10.710 -1.516 20.742 1.00 62.16 98 ASN A O 1
ATOM 753 N N . ASP A 1 99 ? -10.339 -3.234 22.132 1.00 65.12 99 ASP A N 1
ATOM 754 C CA . ASP A 1 99 ? -10.474 -2.447 23.381 1.00 65.12 99 ASP A CA 1
ATOM 755 C C . ASP A 1 99 ? -9.623 -1.159 23.347 1.00 65.12 99 ASP A C 1
ATOM 757 O O . ASP A 1 99 ? -9.936 -0.134 23.958 1.00 65.12 99 ASP A O 1
ATOM 761 N N . PHE A 1 100 ? -8.536 -1.206 22.572 1.00 66.81 100 PHE A N 1
ATOM 762 C CA . PHE A 1 100 ? -7.656 -0.087 22.284 1.00 66.81 100 PHE A CA 1
ATOM 763 C C . PHE A 1 100 ? -8.339 1.061 21.522 1.00 66.81 100 PHE A C 1
ATOM 765 O O . PHE A 1 100 ? -8.070 2.221 21.822 1.00 66.81 100 PHE A O 1
ATOM 772 N N . ASP A 1 101 ? -9.230 0.771 20.575 1.00 70.06 101 ASP A N 1
ATOM 773 C CA . ASP A 1 101 ? -9.955 1.777 19.792 1.00 70.06 101 ASP A CA 1
ATOM 774 C C . ASP A 1 101 ? -10.968 2.533 20.665 1.00 70.06 101 ASP A C 1
ATOM 776 O O . ASP A 1 101 ? -11.010 3.764 20.671 1.00 70.06 101 ASP A O 1
ATOM 780 N N . GLN A 1 102 ? -11.669 1.817 21.550 1.00 76.62 102 GLN A N 1
ATOM 781 C CA . GLN A 1 102 ? -12.499 2.450 22.580 1.00 76.62 102 GLN A CA 1
ATOM 782 C C . GLN A 1 102 ? -11.663 3.284 23.565 1.00 76.62 102 GLN A C 1
ATOM 784 O O . GLN A 1 102 ? -12.108 4.337 24.026 1.00 76.62 102 GLN A O 1
ATOM 789 N N . SER A 1 103 ? -10.439 2.847 23.885 1.00 71.94 103 SER A N 1
ATOM 790 C CA . SER A 1 103 ? -9.524 3.601 24.751 1.00 71.94 103 SER A CA 1
ATOM 791 C C . SER A 1 103 ? -8.955 4.867 24.089 1.00 71.94 103 SER A C 1
ATOM 793 O O . SER A 1 103 ? -8.696 5.846 24.785 1.00 71.94 103 SER A O 1
ATOM 795 N N . LEU A 1 104 ? -8.823 4.881 22.757 1.00 72.81 104 LEU A N 1
ATOM 796 C CA . LEU A 1 104 ? -8.376 6.031 21.959 1.00 72.81 104 LEU A CA 1
ATOM 797 C C . LEU A 1 104 ? -9.433 7.142 21.874 1.00 72.81 104 LEU A C 1
ATOM 799 O O . LEU A 1 104 ? -9.078 8.310 21.737 1.00 72.81 104 LEU A O 1
ATOM 803 N N . MET A 1 105 ? -10.718 6.795 21.989 1.00 73.88 105 MET A N 1
ATOM 804 C CA . MET A 1 105 ? -11.823 7.762 22.043 1.00 73.88 105 MET A CA 1
ATOM 805 C C . MET A 1 105 ? -11.958 8.459 23.405 1.00 73.88 105 MET A C 1
ATOM 807 O O . MET A 1 105 ? -12.672 9.459 23.515 1.00 73.88 105 MET A O 1
ATOM 811 N N . ARG A 1 106 ? -11.294 7.955 24.455 1.00 79.00 106 ARG A N 1
ATOM 812 C CA . ARG A 1 106 ? -11.305 8.594 25.777 1.00 79.00 106 ARG A CA 1
ATOM 813 C C . ARG A 1 106 ? -10.337 9.779 25.801 1.00 79.00 106 ARG A C 1
ATOM 815 O O . ARG A 1 106 ? -9.247 9.690 25.233 1.00 79.00 106 ARG A O 1
ATOM 822 N N . PRO A 1 107 ? -10.702 10.894 26.456 1.00 77.50 107 PRO A N 1
ATOM 823 C CA . PRO A 1 107 ? -9.800 12.029 26.574 1.00 77.50 107 PRO A CA 1
ATOM 824 C C . PRO A 1 107 ? -8.530 11.617 27.333 1.00 77.50 107 PRO A C 1
ATOM 826 O O . PRO A 1 107 ? -8.569 10.852 28.294 1.00 77.50 107 PRO A O 1
ATOM 829 N N . LEU A 1 108 ? -7.385 12.140 26.889 1.00 72.25 108 LEU A N 1
ATOM 830 C CA . LEU A 1 108 ? -6.054 11.760 27.384 1.00 72.25 108 LEU A CA 1
ATOM 831 C C . LEU A 1 108 ? -5.871 12.002 28.894 1.00 72.25 108 LEU A C 1
ATOM 833 O O . LEU A 1 108 ? -5.074 11.318 29.535 1.00 72.25 108 LEU A O 1
ATOM 837 N N . SER A 1 109 ? -6.629 12.959 29.435 1.00 71.12 109 SER A N 1
ATOM 838 C CA . SER A 1 109 ? -6.729 13.279 30.862 1.00 71.12 109 SER A CA 1
ATOM 839 C C . SER A 1 109 ? -7.268 12.114 31.695 1.00 71.12 109 SER A C 1
ATOM 841 O O . SER A 1 109 ? -6.790 11.884 32.800 1.00 71.12 109 SER A O 1
ATOM 843 N N . ASP A 1 110 ? -8.189 11.325 31.140 1.00 75.12 110 ASP A N 1
ATOM 844 C CA . ASP A 1 110 ? -8.806 10.195 31.842 1.00 75.12 110 ASP A CA 1
ATOM 845 C C . ASP A 1 110 ? -7.950 8.921 31.725 1.00 75.12 110 ASP A C 1
ATOM 847 O O . ASP A 1 110 ? -7.995 8.048 32.592 1.00 75.12 110 ASP A O 1
ATOM 851 N N . THR A 1 111 ? -7.156 8.806 30.655 1.00 76.50 111 THR A N 1
ATOM 852 C CA . THR A 1 111 ? -6.347 7.613 30.350 1.00 76.50 111 THR A CA 1
ATOM 853 C C . THR A 1 111 ? -4.995 7.604 31.072 1.00 76.50 111 THR A C 1
ATOM 855 O O . THR A 1 111 ? -4.495 6.533 31.417 1.00 76.50 111 THR A O 1
ATOM 858 N N . ILE A 1 112 ? -4.380 8.769 31.315 1.00 79.31 112 ILE A N 1
ATOM 859 C CA . ILE A 1 112 ? -3.054 8.872 31.946 1.00 79.31 112 ILE A CA 1
ATOM 860 C C . ILE A 1 112 ? -3.178 9.605 33.290 1.00 79.31 112 ILE A C 1
ATOM 862 O O . ILE A 1 112 ? -3.336 10.829 33.309 1.00 79.31 112 ILE A O 1
ATOM 866 N N . PRO A 1 113 ? -3.043 8.904 34.432 1.00 76.38 113 PRO A N 1
ATOM 867 C CA . PRO A 1 113 ? -3.145 9.542 35.737 1.00 76.38 113 PRO A CA 1
ATOM 868 C C . PRO A 1 113 ? -2.008 10.556 35.931 1.00 76.38 113 PRO A C 1
ATOM 870 O O . PRO A 1 113 ? -0.830 10.202 35.904 1.00 76.38 113 PRO A O 1
ATOM 873 N N . GLY A 1 114 ? -2.361 11.827 36.153 1.00 71.19 114 GLY A N 1
ATOM 874 C CA . GLY A 1 114 ? -1.412 12.906 36.457 1.00 71.19 114 GLY A CA 1
ATOM 875 C C . GLY A 1 114 ? -1.092 13.868 35.308 1.00 71.19 114 GLY A C 1
ATOM 876 O O . GLY A 1 114 ? -0.332 14.812 35.530 1.00 71.19 114 GLY A O 1
ATOM 877 N N . ILE A 1 115 ? -1.691 13.693 34.122 1.00 70.62 115 ILE A N 1
ATOM 878 C CA . ILE A 1 115 ? -1.541 14.641 33.002 1.00 70.62 115 ILE A CA 1
ATOM 879 C C . ILE A 1 115 ? -2.113 16.028 33.330 1.00 70.62 115 ILE A C 1
ATOM 881 O O . ILE A 1 115 ? -1.556 17.037 32.901 1.00 70.62 115 ILE A O 1
ATOM 885 N N . ASP A 1 116 ? -3.143 16.088 34.175 1.00 68.38 116 ASP A N 1
ATOM 886 C CA . ASP A 1 116 ? -3.801 17.332 34.604 1.00 68.38 116 ASP A CA 1
ATOM 887 C C . ASP A 1 116 ? -2.879 18.266 35.397 1.00 68.38 116 ASP A C 1
ATOM 889 O O . ASP A 1 116 ? -3.171 19.445 35.569 1.00 68.38 116 ASP A O 1
ATOM 893 N N . LYS A 1 117 ? -1.762 17.743 35.919 1.00 68.75 117 LYS A N 1
ATOM 894 C CA . LYS A 1 117 ? -0.752 18.552 36.615 1.00 68.75 117 LYS A CA 1
ATOM 895 C C . LYS A 1 117 ? 0.262 19.177 35.659 1.00 68.75 117 LYS A C 1
ATOM 897 O O . LYS A 1 117 ? 0.976 20.093 36.054 1.00 68.75 117 LYS A O 1
ATOM 902 N N . VAL A 1 118 ? 0.352 18.651 34.438 1.00 72.69 118 VAL A N 1
ATOM 903 C CA . VAL A 1 118 ? 1.292 19.086 33.397 1.00 72.69 118 VAL A CA 1
ATOM 904 C C . VAL A 1 118 ? 0.587 19.972 32.372 1.00 72.69 118 VAL A C 1
ATOM 906 O O . VAL A 1 118 ? 1.177 20.941 31.896 1.00 72.69 118 VAL A O 1
ATOM 909 N N . LEU A 1 119 ? -0.675 19.675 32.053 1.00 62.53 119 LEU A N 1
ATOM 910 C CA . LEU A 1 119 ? -1.509 20.539 31.228 1.00 62.53 119 LEU A CA 1
ATOM 911 C C . LEU A 1 119 ? -2.221 21.589 32.092 1.00 62.53 119 LEU A C 1
ATOM 913 O O . LEU A 1 119 ? -2.805 21.241 33.115 1.00 62.53 119 LEU A O 1
ATOM 917 N N . PRO A 1 120 ? -2.226 22.873 31.688 1.00 70.62 120 PRO A N 1
ATOM 918 C CA . PRO A 1 120 ? -3.133 23.842 32.288 1.00 70.62 120 PRO A CA 1
ATOM 919 C C . PRO A 1 120 ? -4.582 23.350 32.119 1.00 70.62 120 PRO A C 1
ATOM 921 O O . PRO A 1 120 ? -4.869 22.684 31.118 1.00 70.62 120 PRO A O 1
ATOM 924 N N . PRO A 1 121 ? -5.499 23.671 33.057 1.00 71.50 121 PRO A N 1
ATOM 925 C CA . PRO A 1 121 ? -6.904 23.299 32.928 1.00 71.50 121 PRO A CA 1
ATOM 926 C C . PRO A 1 121 ? -7.390 23.730 31.550 1.00 71.50 121 PRO A C 1
ATOM 928 O O . PRO A 1 121 ? -7.141 24.873 31.153 1.00 71.50 121 PRO A O 1
ATOM 931 N N . THR A 1 122 ? -8.014 22.804 30.815 1.00 68.69 122 THR A N 1
ATOM 932 C CA . THR A 1 122 ? -8.468 23.042 29.444 1.00 68.69 122 THR A CA 1
ATOM 933 C C . THR A 1 122 ? -9.179 24.392 29.406 1.00 68.69 122 THR A C 1
ATOM 935 O O . THR A 1 122 ? -10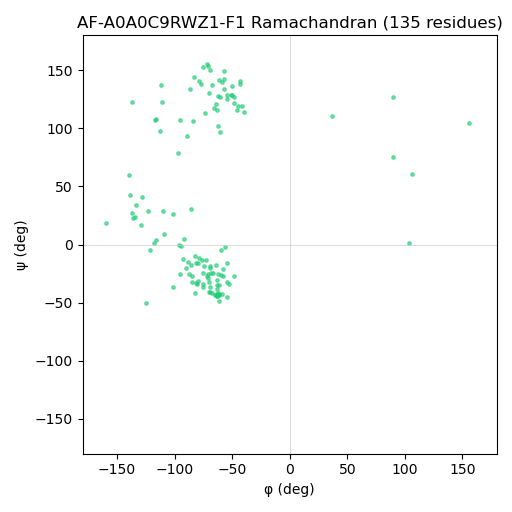.181 24.554 30.115 1.00 68.69 122 THR A O 1
ATOM 938 N N . PRO A 1 123 ? -8.656 25.393 28.669 1.00 71.19 123 PRO A N 1
ATOM 939 C CA . PRO A 1 123 ? -9.309 26.686 28.609 1.00 71.19 123 PRO A CA 1
ATOM 940 C C . PRO A 1 123 ? -10.731 26.458 28.108 1.00 71.19 123 PRO A C 1
ATOM 942 O O . PRO A 1 123 ? -10.961 25.581 27.269 1.00 71.19 123 PRO A O 1
ATOM 945 N N . ALA A 1 124 ? -11.682 27.215 28.662 1.00 72.12 124 ALA A N 1
ATOM 946 C CA . ALA A 1 124 ? -13.077 27.147 28.249 1.00 72.12 124 ALA A CA 1
ATOM 947 C C . ALA A 1 124 ? -13.155 27.093 26.712 1.00 72.12 124 ALA A C 1
ATOM 949 O O . ALA A 1 124 ? -12.371 27.791 26.054 1.00 72.12 124 ALA A O 1
ATOM 950 N N . PRO A 1 125 ? -14.041 26.256 26.136 1.00 75.12 125 PRO A N 1
ATOM 951 C CA . PRO A 1 125 ? -14.096 26.050 24.696 1.00 75.12 125 PRO A CA 1
ATOM 952 C C . PRO A 1 125 ? -14.102 27.404 23.996 1.00 75.12 125 PRO A C 1
ATOM 954 O O . PRO A 1 125 ? -14.893 28.282 24.356 1.00 75.12 125 PRO A O 1
ATOM 957 N N . ALA A 1 126 ? -13.177 27.581 23.047 1.00 74.88 126 ALA A N 1
ATOM 958 C CA . ALA A 1 126 ? -13.012 28.852 22.359 1.00 74.88 126 ALA A CA 1
ATOM 959 C C . ALA A 1 126 ? -14.380 29.328 21.844 1.00 74.88 126 ALA A C 1
ATOM 961 O O . ALA A 1 126 ? -15.166 28.515 21.335 1.00 74.88 126 ALA A O 1
ATOM 962 N N . PRO A 1 127 ? -14.709 30.620 22.005 1.00 78.19 127 PRO A N 1
ATOM 963 C CA . PRO A 1 127 ? -16.010 31.118 21.604 1.00 78.19 127 PRO A CA 1
ATOM 964 C C . PRO A 1 127 ? -16.227 30.814 20.119 1.00 78.19 127 PRO A C 1
ATOM 966 O O . PRO A 1 127 ? -15.356 31.055 19.287 1.00 78.19 127 PRO A O 1
ATOM 969 N N . ARG A 1 128 ? -17.414 30.296 19.770 1.00 80.06 128 ARG A N 1
ATOM 970 C CA . ARG A 1 128 ? -17.769 29.956 18.374 1.00 80.06 128 ARG A CA 1
ATOM 971 C C . ARG A 1 128 ? -17.672 31.153 17.420 1.00 80.06 128 ARG A C 1
ATOM 973 O O . ARG A 1 128 ? -17.584 30.973 16.212 1.00 80.06 128 ARG A O 1
ATOM 980 N N . LYS A 1 129 ? -17.728 32.367 17.968 1.00 84.69 129 LYS A N 1
ATOM 981 C CA . LYS A 1 129 ? -17.557 33.633 17.261 1.00 84.69 129 LYS A CA 1
ATOM 982 C C . LYS A 1 129 ? -16.258 34.280 17.720 1.00 84.69 129 LYS A C 1
ATOM 984 O O . LYS A 1 129 ? -15.971 34.296 18.916 1.00 84.69 129 LYS A O 1
ATOM 989 N N . TRP A 1 130 ? -15.500 34.817 16.772 1.00 83.94 130 TRP A N 1
ATOM 990 C CA . TRP A 1 130 ? -14.281 35.554 17.075 1.00 83.94 130 TRP A CA 1
ATOM 991 C C . TRP A 1 130 ? -14.616 36.771 17.948 1.00 83.94 130 TRP A C 1
ATOM 993 O O . TRP A 1 130 ? -15.506 37.552 17.610 1.00 83.94 130 TRP A O 1
ATOM 1003 N N . VAL A 1 131 ? -13.925 36.899 19.079 1.00 83.19 131 VAL A N 1
ATOM 1004 C CA . VAL A 1 131 ? -14.008 38.060 19.969 1.00 83.19 131 VAL A CA 1
ATOM 1005 C C . VAL A 1 131 ? -12.664 38.783 19.870 1.00 83.19 131 VAL A C 1
ATOM 1007 O O . VAL A 1 131 ? -11.635 38.134 20.095 1.00 83.19 131 VAL A O 1
ATOM 1010 N N . PRO A 1 132 ? -12.631 40.076 19.499 1.00 86.69 132 PRO A N 1
ATOM 1011 C CA . PRO A 1 132 ? -11.391 40.837 19.500 1.00 86.69 132 PRO A CA 1
ATOM 1012 C C . PRO A 1 132 ? -10.789 40.848 20.912 1.00 86.69 132 PRO A C 1
ATOM 1014 O O . PRO A 1 132 ? -11.523 40.943 21.896 1.00 86.69 132 PRO A O 1
ATOM 1017 N N . PRO A 1 133 ? -9.462 40.719 21.044 1.00 86.31 133 PRO A N 1
ATOM 1018 C CA . PRO A 1 133 ? -8.813 40.828 22.342 1.00 86.31 133 PRO A CA 1
ATOM 1019 C C . PRO A 1 133 ? -8.886 42.272 22.859 1.00 86.31 133 PRO A C 1
ATOM 1021 O O . PRO A 1 133 ? -8.840 43.206 22.067 1.00 86.31 133 PRO A O 1
ATOM 1024 N N . ALA A 1 134 ? -8.916 42.446 24.183 1.00 84.50 134 ALA A N 1
ATOM 1025 C CA . ALA A 1 134 ? -9.132 43.729 24.874 1.00 84.50 134 ALA A CA 1
ATOM 1026 C C . ALA A 1 134 ? -8.110 44.852 24.573 1.00 84.50 134 ALA A C 1
ATOM 1028 O O . ALA A 1 134 ? -8.245 45.959 25.073 1.00 84.50 134 ALA A O 1
ATOM 1029 N N . TRP A 1 135 ? -7.060 44.574 23.799 1.00 85.00 135 TRP A N 1
ATOM 1030 C CA . TRP A 1 135 ? -6.093 45.568 23.319 1.00 85.00 135 TRP A CA 1
ATOM 1031 C C . TRP A 1 135 ? -6.429 46.120 21.923 1.00 85.00 135 TRP A C 1
ATOM 1033 O O . TRP A 1 135 ? -5.662 46.916 21.389 1.00 85.00 135 TRP A O 1
ATOM 1043 N N . ARG A 1 136 ? -7.515 45.648 21.297 1.00 77.56 136 ARG A N 1
ATOM 1044 C CA . ARG A 1 136 ? -7.912 45.936 19.908 1.00 77.56 136 ARG A CA 1
ATOM 1045 C C . ARG A 1 136 ? -9.172 46.819 19.820 1.00 77.56 136 ARG A C 1
ATOM 1047 O O . ARG A 1 136 ? -9.914 46.714 18.844 1.00 77.56 136 ARG A O 1
ATOM 1054 N N . ASP A 1 137 ? -9.390 47.657 20.824 1.00 68.06 137 ASP A N 1
ATOM 1055 C CA . ASP A 1 137 ? -10.382 48.741 20.815 1.00 68.06 137 ASP A CA 1
ATOM 1056 C C . ASP A 1 137 ? -9.676 50.076 20.524 1.00 68.06 137 ASP A C 1
ATOM 1058 O O . ASP A 1 137 ? -10.274 50.920 19.818 1.00 68.06 137 ASP A O 1
#

Foldseek 3Di:
DDDDDDDDDDPPPPPPDPPPDPDPDPPPVVVVVVVDDDPPDPVVPDPDDCCPDPVVVDDPCCVVCPPPPPPDDPCPVVVVVVVVVVVCCVVPPVPPDPVVNVVVPDPPPVNDPPVCVVDPDDPDPDPPDDDDPPVPD

Secondary structure (DSSP, 8-state):
----------TTSSSSSSSSSSSSSSSHHHHHHHHS-----TTTTSPP-GGGSTTTT--HHHHHS----TT--THHHHHHHHHHHHHHHIIIIIS---HHHHHHTS-HHHHSTTGGGTSPP---PPPSS----TT--

Radius of gyration: 38.14 Å; Cα contacts (8 Å, |Δi|>4): 14; chains: 1; bounding box: 69×106×71 Å

Sequence (137 aa):
MLPTGSGGLSPTFLLLRTLSRRAAATLLPALQRRAAGGKASAEDEKPVVYSTSKAAQWKAEQSFRSARPADVPEVQRWSVLASLVAFMVYFCILREENDFDQSLMRPLSDTIPGIDKVLPPTPAPAPRKWVPPAWRD

InterPro domains:
  IPR029160 Ubiquinol-cytochrome-c reductase complex assembly factor 4 [PF15013] (45-117)
  IPR029160 Ubiquinol-cytochrome-c reductase complex assembly factor 4 [PTHR35268] (15-116)

Organism: Amblyomma americanum (NCBI:txid6943)

Solvent-accessible surface area (backbone atoms only — not comparable to full-atom values): 9704 Å² total; per-residue (Å²): 135,86,84,89,85,86,78,89,78,73,92,82,81,84,84,84,83,83,88,80,85,86,87,86,85,77,68,61,74,70,58,56,62,74,78,62,83,76,79,86,50,87,71,72,84,48,84,82,72,60,79,81,37,77,71,58,70,58,53,69,63,64,70,76,48,60,73,74,60,92,84,64,64,80,57,57,64,54,55,55,49,51,54,52,50,54,49,47,47,41,69,74,64,70,42,73,84,51,71,63,59,64,56,66,73,47,59,66,65,80,76,38,91,68,46,68,81,76,43,73,78,79,70,74,78,75,67,96,58,92,71,82,58,95,88,74,123

pLDDT: mean 70.77, std 13.97, range [42.62, 96.81]

Mean predicted aligned error: 21.26 Å